Protein AF-A0A9X0FCY7-F1 (afdb_monomer_lite)

Foldseek 3Di:
DPPVLVVLLVVLLVLLVVLLQQLDDPDPPDGPVRVVVVVVVDDDDNVVSLVSNVVSLVSNCVSCVVPPDPVSVVSSVVSVVSSVVSVVVVVVD

Secondary structure (DSSP, 8-state):
--HHHHHHHHHHHHHHHHHHHHT-EEETTEEHHHHHHHTTT----HHHHHHHHHHHHHHHHHHTTT---HHHHHHHHHHHHHHHHHHHHHH--

Radius of gyration: 14.59 Å; chains: 1; bounding box: 30×27×37 Å

Structure (mmCIF, N/CA/C/O backbone):
data_AF-A0A9X0FCY7-F1
#
_entry.id   AF-A0A9X0FCY7-F1
#
loop_
_atom_site.group_PDB
_atom_site.id
_atom_site.type_symbol
_atom_site.label_atom_id
_atom_site.label_alt_id
_atom_site.label_comp_id
_atom_site.label_asym_id
_atom_site.label_entity_id
_atom_site.label_seq_id
_atom_site.pdbx_PDB_ins_code
_atom_site.Cartn_x
_atom_site.Cartn_y
_atom_site.Cartn_z
_atom_site.occupancy
_atom_site.B_iso_or_equiv
_atom_site.auth_seq_id
_atom_site.auth_comp_id
_atom_site.auth_asym_id
_atom_site.auth_atom_id
_atom_site.pdbx_PDB_model_num
ATOM 1 N N . MET A 1 1 ? 15.220 6.216 -16.467 1.00 61.75 1 MET A N 1
ATOM 2 C CA . MET A 1 1 ? 13.808 6.343 -16.033 1.00 61.75 1 MET A CA 1
ATOM 3 C C . MET A 1 1 ? 13.459 7.823 -15.916 1.00 61.75 1 MET A C 1
ATOM 5 O O . MET A 1 1 ? 14.267 8.567 -15.376 1.00 61.75 1 MET A O 1
ATOM 9 N N . ASN A 1 2 ? 12.327 8.278 -16.464 1.00 79.62 2 ASN A N 1
ATOM 10 C CA . ASN A 1 2 ? 11.937 9.693 -16.379 1.00 79.62 2 ASN A CA 1
ATOM 11 C C . ASN A 1 2 ? 11.746 10.088 -14.897 1.00 79.62 2 ASN A C 1
ATOM 13 O O . ASN A 1 2 ? 11.047 9.367 -14.184 1.00 79.62 2 ASN A O 1
ATOM 17 N N . LYS A 1 3 ? 12.359 11.187 -14.427 1.00 79.50 3 LYS A N 1
ATOM 18 C CA . LYS A 1 3 ? 12.360 11.580 -12.998 1.00 79.50 3 LYS A CA 1
ATOM 19 C C . LYS A 1 3 ? 10.941 11.657 -12.424 1.00 79.50 3 LYS A C 1
ATOM 21 O O . LYS A 1 3 ? 10.690 11.122 -11.354 1.00 79.50 3 LYS A O 1
ATOM 26 N N . LEU A 1 4 ? 10.002 12.193 -13.205 1.00 82.31 4 LEU A N 1
ATOM 27 C CA . LEU A 1 4 ? 8.572 12.232 -12.880 1.00 82.31 4 LEU A CA 1
ATOM 28 C C . LEU A 1 4 ? 7.973 10.842 -12.608 1.00 82.31 4 LEU A C 1
ATOM 30 O O . LEU A 1 4 ? 7.284 10.658 -11.610 1.00 82.31 4 LEU A O 1
ATOM 34 N N . LYS A 1 5 ? 8.266 9.843 -13.454 1.00 82.12 5 LYS A N 1
ATOM 35 C CA . LYS A 1 5 ? 7.766 8.468 -13.268 1.00 82.12 5 LYS A CA 1
ATOM 36 C C . LYS A 1 5 ? 8.290 7.850 -11.972 1.00 82.12 5 LYS A C 1
ATOM 38 O O . LYS A 1 5 ? 7.533 7.185 -11.273 1.00 82.12 5 LYS A O 1
ATOM 43 N N . LEU A 1 6 ? 9.563 8.093 -11.648 1.00 81.81 6 LEU A N 1
ATOM 44 C CA . LEU A 1 6 ? 10.160 7.626 -10.397 1.00 81.81 6 LEU A CA 1
ATOM 45 C C . LEU A 1 6 ? 9.493 8.294 -9.188 1.00 81.81 6 LEU A C 1
ATOM 47 O O . LEU A 1 6 ? 9.128 7.597 -8.249 1.00 81.81 6 LEU A O 1
ATOM 51 N N . THR A 1 7 ? 9.266 9.610 -9.228 1.00 86.75 7 THR A N 1
ATOM 52 C CA . THR A 1 7 ? 8.578 10.337 -8.150 1.00 86.75 7 THR A CA 1
ATOM 53 C C . THR A 1 7 ? 7.174 9.788 -7.901 1.00 86.75 7 THR A C 1
ATOM 55 O O . THR A 1 7 ? 6.834 9.504 -6.756 1.00 86.75 7 THR A O 1
ATOM 58 N N . PHE A 1 8 ? 6.380 9.559 -8.952 1.00 87.06 8 PHE A N 1
ATOM 59 C CA . PHE A 1 8 ? 5.053 8.952 -8.803 1.00 87.06 8 PHE A CA 1
ATOM 60 C C . PHE A 1 8 ? 5.118 7.520 -8.264 1.00 87.06 8 PHE A C 1
ATOM 62 O O . PHE A 1 8 ? 4.295 7.148 -7.431 1.00 87.06 8 PHE A O 1
ATOM 69 N N . ALA A 1 9 ? 6.107 6.728 -8.687 1.00 84.94 9 ALA A N 1
ATOM 70 C CA . ALA A 1 9 ? 6.284 5.370 -8.185 1.00 84.94 9 ALA A CA 1
ATOM 71 C C . ALA A 1 9 ? 6.625 5.362 -6.685 1.00 84.94 9 ALA A C 1
ATOM 73 O O . ALA A 1 9 ? 6.019 4.608 -5.924 1.00 84.94 9 ALA A O 1
ATOM 74 N N . VAL A 1 10 ? 7.527 6.245 -6.244 1.00 86.62 10 VAL A N 1
ATOM 75 C CA . VAL A 1 10 ? 7.871 6.418 -4.824 1.00 86.62 10 VAL A CA 1
ATOM 76 C C . VAL A 1 10 ? 6.655 6.882 -4.027 1.00 86.62 10 VAL A C 1
ATOM 78 O O . VAL A 1 10 ? 6.346 6.290 -2.996 1.00 86.62 10 VAL A O 1
ATOM 81 N N . PHE A 1 11 ? 5.922 7.880 -4.525 1.00 89.56 11 PHE A N 1
ATOM 82 C CA . PHE A 1 11 ? 4.728 8.388 -3.854 1.00 89.56 11 PHE A CA 1
ATOM 83 C C . PHE A 1 11 ? 3.661 7.297 -3.699 1.00 89.56 11 PHE A C 1
ATOM 85 O O . PHE A 1 11 ? 3.147 7.096 -2.605 1.00 89.56 11 PHE A O 1
ATOM 92 N N . SER A 1 12 ? 3.402 6.516 -4.755 1.00 88.81 12 SER A N 1
ATOM 93 C CA . SER A 1 12 ? 2.454 5.395 -4.698 1.00 88.81 12 SER A CA 1
ATOM 94 C C . SER A 1 12 ? 2.869 4.311 -3.695 1.00 88.81 12 SER A C 1
ATOM 96 O O . SER A 1 12 ? 2.023 3.824 -2.949 1.00 88.81 12 SER A O 1
ATOM 98 N N . GLY A 1 13 ? 4.164 3.987 -3.607 1.00 86.81 13 GLY A N 1
ATOM 99 C CA . GLY A 1 13 ? 4.681 3.038 -2.619 1.00 86.81 13 GLY A CA 1
ATOM 100 C C . GLY A 1 13 ? 4.547 3.546 -1.179 1.00 86.81 13 GLY A C 1
ATOM 101 O O . GLY A 1 13 ? 4.150 2.790 -0.294 1.00 86.81 13 GLY A O 1
ATOM 102 N N . LEU A 1 14 ? 4.805 4.837 -0.943 1.00 90.00 14 LEU A N 1
ATOM 103 C CA . LEU A 1 14 ? 4.590 5.468 0.364 1.00 90.00 14 LEU A CA 1
ATOM 104 C C . LEU A 1 14 ? 3.106 5.474 0.751 1.00 90.00 14 LEU A C 1
ATOM 106 O O . LEU A 1 14 ? 2.772 5.162 1.893 1.00 90.00 14 LEU A O 1
ATOM 110 N N . SER A 1 15 ? 2.208 5.762 -0.195 1.00 90.25 15 SER A N 1
ATOM 111 C CA . SER A 1 15 ? 0.761 5.687 0.030 1.00 90.25 15 SER A CA 1
ATOM 112 C C . SER A 1 15 ? 0.302 4.269 0.375 1.00 90.25 15 SER A C 1
ATOM 114 O O . SER A 1 15 ? -0.516 4.103 1.275 1.00 90.25 15 SER A O 1
ATOM 116 N N . MET A 1 16 ? 0.856 3.239 -0.274 1.00 89.56 16 MET A N 1
ATOM 117 C CA . MET A 1 16 ? 0.574 1.842 0.076 1.00 89.56 16 MET A CA 1
ATOM 118 C C . MET A 1 16 ? 1.018 1.506 1.499 1.00 89.56 16 MET A C 1
ATOM 120 O O . MET A 1 16 ? 0.271 0.874 2.242 1.00 89.56 16 MET A O 1
ATOM 124 N N . TYR A 1 17 ? 2.210 1.955 1.896 1.00 88.38 17 TYR A N 1
ATOM 125 C CA . TYR A 1 17 ? 2.709 1.753 3.253 1.00 88.38 17 TYR A CA 1
ATOM 126 C C . TYR A 1 17 ? 1.824 2.450 4.294 1.00 88.38 17 TYR A C 1
ATOM 128 O O . TYR A 1 17 ? 1.469 1.853 5.307 1.00 88.38 17 TYR A O 1
ATOM 136 N N . LEU A 1 18 ? 1.393 3.683 4.011 1.00 88.50 18 LEU A N 1
ATOM 137 C CA . LEU A 1 18 ? 0.433 4.401 4.848 1.00 88.50 18 LEU A CA 1
ATOM 138 C C . LEU A 1 18 ? -0.894 3.646 4.974 1.00 88.50 18 LEU A C 1
ATOM 140 O O . LEU A 1 18 ? -1.408 3.537 6.080 1.00 88.50 18 LEU A O 1
ATOM 144 N N . CYS A 1 19 ? -1.425 3.078 3.887 1.00 87.25 19 CYS A N 1
ATOM 145 C CA . CYS A 1 19 ? -2.648 2.270 3.949 1.00 87.25 19 CYS A CA 1
ATOM 146 C C . CYS A 1 19 ? -2.487 1.082 4.906 1.00 87.25 19 CYS A C 1
ATOM 148 O O . CYS A 1 19 ? -3.348 0.869 5.754 1.00 87.25 19 CYS A O 1
ATOM 150 N N . ILE A 1 20 ? -1.359 0.366 4.827 1.00 86.38 20 ILE A N 1
ATOM 151 C CA . ILE A 1 20 ? -1.063 -0.755 5.729 1.00 86.38 20 ILE A CA 1
ATOM 152 C C . ILE A 1 20 ? -1.013 -0.279 7.182 1.00 86.38 20 ILE A C 1
ATOM 154 O O . ILE A 1 20 ? -1.658 -0.888 8.030 1.00 86.38 20 ILE A O 1
ATOM 158 N N . LEU A 1 21 ? -0.300 0.817 7.471 1.00 86.25 21 LEU A N 1
ATOM 159 C CA . LEU A 1 21 ? -0.224 1.374 8.824 1.00 86.25 21 LEU A CA 1
ATOM 160 C C . LEU A 1 21 ? -1.609 1.725 9.373 1.00 86.25 21 LEU A C 1
ATOM 162 O O . LEU A 1 21 ? -1.919 1.386 10.511 1.00 86.25 21 LEU A O 1
ATOM 166 N N . MET A 1 22 ? -2.457 2.360 8.561 1.00 83.94 22 MET A N 1
ATOM 167 C CA . MET A 1 22 ? -3.823 2.713 8.957 1.00 83.94 22 MET A CA 1
ATOM 168 C C . MET A 1 22 ? -4.691 1.475 9.229 1.00 83.94 22 MET A C 1
ATOM 170 O O . MET A 1 22 ? -5.613 1.543 10.040 1.00 83.94 22 MET A O 1
ATOM 174 N N . SER A 1 23 ? -4.380 0.342 8.597 1.00 83.38 23 SER A N 1
ATOM 175 C CA . SER A 1 23 ? -5.066 -0.938 8.788 1.00 83.38 23 SER A CA 1
ATOM 176 C C . SER A 1 23 ? -4.481 -1.810 9.910 1.00 83.38 23 SER A C 1
ATOM 178 O O . SER A 1 23 ? -4.924 -2.944 10.084 1.00 83.38 23 SER A O 1
ATOM 180 N N . ILE A 1 24 ? -3.533 -1.314 10.714 1.00 83.06 24 ILE A N 1
ATOM 181 C CA . ILE A 1 24 ? -3.050 -2.033 11.903 1.00 83.06 24 ILE A CA 1
ATOM 182 C C . ILE A 1 24 ? -4.118 -1.987 13.004 1.00 83.06 24 ILE A C 1
ATOM 184 O O . ILE A 1 24 ? -4.534 -0.907 13.428 1.00 83.06 24 ILE A O 1
ATOM 188 N N . LYS A 1 25 ? -4.550 -3.160 13.486 1.00 78.06 25 LYS A N 1
ATOM 189 C CA . LYS A 1 25 ? -5.471 -3.303 14.628 1.00 78.06 25 LYS A CA 1
ATOM 190 C C . LYS A 1 25 ? -4.721 -2.921 15.913 1.00 78.06 25 LYS A C 1
ATOM 192 O O . LYS A 1 25 ? -3.663 -3.480 16.189 1.00 78.06 25 LYS A O 1
ATOM 197 N N . ILE A 1 26 ? -5.241 -1.953 16.669 1.00 78.94 26 ILE A N 1
ATOM 198 C CA . ILE A 1 26 ? -4.694 -1.541 17.978 1.00 78.94 26 ILE A CA 1
ATOM 199 C C . ILE A 1 26 ? -5.459 -2.232 19.110 1.00 78.94 26 ILE A C 1
ATOM 201 O O . ILE A 1 26 ? -4.864 -2.618 20.110 1.00 78.94 26 ILE A O 1
ATOM 205 N N . ASN A 1 27 ? -6.778 -2.367 18.963 1.00 73.62 27 ASN A N 1
ATOM 206 C CA . ASN A 1 27 ? -7.659 -2.981 19.951 1.00 73.62 27 ASN A CA 1
ATOM 207 C C . ASN A 1 27 ? -8.779 -3.767 19.246 1.00 73.62 27 ASN A C 1
ATOM 209 O O . ASN A 1 27 ? -8.944 -3.632 18.033 1.00 73.62 27 ASN A O 1
ATOM 213 N N . GLU A 1 28 ? -9.570 -4.553 19.979 1.00 68.12 28 GLU A N 1
ATOM 214 C CA . GLU A 1 28 ? -10.649 -5.388 19.414 1.00 68.12 28 GLU A CA 1
ATOM 215 C C . GLU A 1 28 ? -11.593 -4.606 18.486 1.00 68.12 28 GLU A C 1
ATOM 217 O O . GLU A 1 28 ? -11.948 -5.082 17.410 1.00 68.12 28 GLU A O 1
ATOM 222 N N . SER A 1 29 ? -11.913 -3.361 18.845 1.00 68.19 29 SER A N 1
ATOM 223 C CA . SER A 1 29 ? -12.817 -2.487 18.090 1.00 68.19 29 SER A CA 1
ATOM 224 C C . SER A 1 29 ? -12.127 -1.398 17.257 1.00 68.19 29 SER A C 1
ATOM 226 O O . SER A 1 29 ? -12.797 -0.732 16.461 1.00 68.19 29 SER A O 1
ATOM 228 N N . SER A 1 30 ? -10.806 -1.221 17.383 1.00 70.75 30 SER A N 1
ATOM 229 C CA . SER A 1 30 ? -10.121 0.001 16.935 1.00 70.75 30 SER A CA 1
ATOM 230 C C . SER A 1 30 ? -8.859 -0.277 16.127 1.00 70.75 30 SER A C 1
ATOM 232 O O . SER A 1 30 ? -7.973 -1.021 16.554 1.00 70.75 30 SER A O 1
ATOM 234 N N . TYR A 1 31 ? -8.729 0.412 14.996 1.00 78.81 31 TYR A N 1
ATOM 235 C CA . TYR A 1 31 ? -7.531 0.402 14.160 1.00 78.81 31 TYR A CA 1
ATOM 236 C C . TYR A 1 31 ? -6.746 1.705 14.319 1.00 78.81 31 TYR A C 1
ATOM 238 O O . TY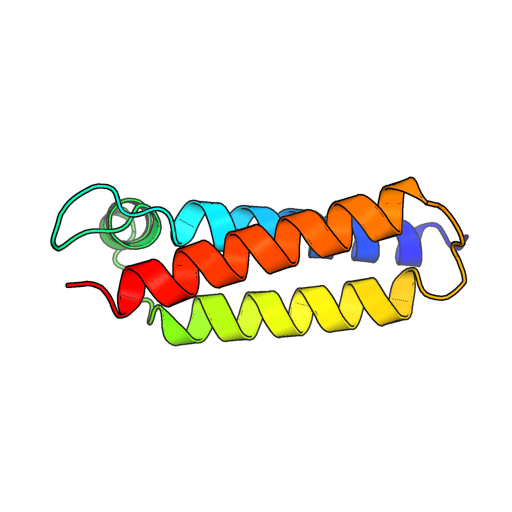R A 1 31 ? -7.242 2.708 14.836 1.00 78.81 31 TYR A O 1
ATOM 246 N N . LEU A 1 32 ? -5.498 1.704 13.863 1.00 79.81 32 LEU A N 1
ATOM 247 C CA . LEU A 1 32 ? -4.623 2.867 13.940 1.00 79.81 32 LEU A CA 1
ATOM 248 C C . LEU A 1 32 ? -5.141 4.036 13.095 1.00 79.81 32 LEU A C 1
ATOM 250 O O . LEU A 1 32 ? -5.095 5.181 13.547 1.00 79.81 32 LEU A O 1
ATOM 254 N N . GLY A 1 33 ? -5.724 3.745 11.929 1.00 73.69 33 GLY A N 1
ATOM 255 C CA . GLY A 1 33 ? -6.440 4.731 11.121 1.00 73.69 33 GLY A CA 1
ATOM 256 C C . GLY A 1 33 ? -7.644 5.320 11.844 1.00 73.69 33 GLY A C 1
ATOM 257 O O . GLY A 1 33 ? -7.791 6.542 11.854 1.00 73.69 33 GLY A O 1
ATOM 258 N N . ASP A 1 34 ? -8.415 4.481 12.546 1.00 75.06 34 ASP A N 1
ATOM 259 C CA . ASP A 1 34 ? -9.549 4.939 13.354 1.00 75.06 34 ASP A CA 1
ATOM 260 C C . ASP A 1 34 ? -9.092 5.924 14.425 1.00 75.06 34 ASP A C 1
ATOM 262 O O . ASP A 1 34 ? -9.646 7.010 14.563 1.00 75.06 34 ASP A O 1
ATOM 266 N N . TYR A 1 35 ? -8.022 5.590 15.139 1.00 74.81 35 TYR A N 1
ATOM 267 C CA . TYR A 1 35 ? -7.500 6.430 16.209 1.00 74.81 35 TYR A CA 1
ATOM 268 C C . TYR A 1 35 ? -6.946 7.776 15.712 1.00 74.81 35 TYR A C 1
ATOM 270 O O . TYR A 1 35 ? -7.197 8.816 16.325 1.00 74.81 35 TYR A O 1
ATOM 278 N N . LEU A 1 36 ? -6.200 7.780 14.602 1.00 75.31 36 LEU A N 1
ATOM 279 C CA . LEU A 1 36 ? -5.590 8.996 14.057 1.00 75.31 36 LEU A CA 1
ATOM 280 C C . LEU A 1 36 ? -6.607 9.909 13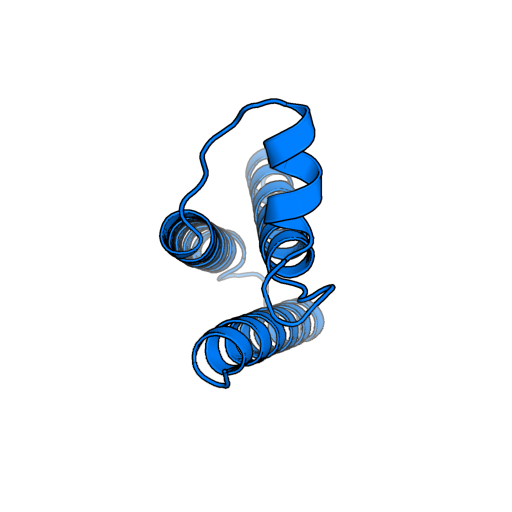.369 1.00 75.31 36 LEU A C 1
ATOM 282 O O . LEU A 1 36 ? -6.577 11.120 13.576 1.00 75.31 36 LEU A O 1
ATOM 286 N N . LEU A 1 37 ? -7.513 9.351 12.567 1.00 73.75 37 LEU A N 1
ATOM 287 C CA . LEU A 1 37 ? -8.465 10.140 11.783 1.00 73.75 37 LEU A CA 1
ATOM 288 C C . LEU A 1 37 ? -9.648 10.628 12.619 1.00 73.75 37 LEU A C 1
ATOM 290 O O . LEU A 1 37 ? -10.180 11.703 12.338 1.00 73.75 37 LEU A O 1
ATOM 294 N N . ASN A 1 38 ? -9.999 9.922 13.699 1.00 70.19 38 ASN A N 1
ATOM 295 C CA . ASN A 1 38 ? -11.006 10.398 14.645 1.00 70.19 38 ASN A CA 1
ATOM 296 C C . ASN A 1 38 ? -10.539 11.669 15.385 1.00 70.19 38 ASN A C 1
ATOM 298 O O . ASN A 1 38 ? -11.340 12.565 15.629 1.00 70.19 38 ASN A O 1
ATOM 302 N N . LYS A 1 39 ? -9.226 11.844 15.623 1.00 70.12 39 LYS A N 1
ATOM 303 C CA . LYS A 1 39 ? -8.672 13.111 16.154 1.00 70.12 39 LYS A CA 1
ATOM 304 C C . LYS A 1 39 ? -8.843 14.305 15.210 1.00 70.12 39 LYS A C 1
ATOM 306 O O . LYS A 1 39 ? -8.782 15.443 15.662 1.00 70.12 39 LYS A O 1
ATOM 311 N N . ILE A 1 40 ? -9.054 14.055 13.919 1.00 73.00 40 ILE A N 1
ATOM 312 C CA . ILE A 1 40 ? -9.234 15.080 12.879 1.00 73.00 40 ILE A CA 1
ATOM 313 C C . ILE A 1 40 ? -10.712 15.132 12.430 1.00 73.00 40 ILE A C 1
ATOM 315 O O . ILE A 1 40 ? -11.063 15.855 11.507 1.00 73.00 40 ILE A O 1
ATOM 319 N N . SER A 1 41 ? -11.612 14.397 13.100 1.00 59.09 41 SER A N 1
ATOM 320 C CA . SER A 1 41 ? -13.040 14.277 12.746 1.00 59.09 41 SER A CA 1
ATOM 321 C C . SER A 1 41 ? -13.297 13.772 11.317 1.00 59.09 41 SER A C 1
ATOM 323 O O . SER A 1 41 ? -14.353 14.026 10.739 1.00 59.09 41 SER A O 1
ATOM 325 N N . ILE A 1 42 ? -12.345 13.043 10.728 1.00 66.38 42 ILE A N 1
ATOM 326 C CA . ILE A 1 42 ? -12.491 12.486 9.384 1.00 66.38 42 ILE A CA 1
ATOM 327 C C . ILE A 1 42 ? -13.111 11.096 9.504 1.00 66.38 42 ILE A C 1
ATOM 329 O O . ILE A 1 42 ? -12.461 10.125 9.909 1.00 66.38 42 ILE A O 1
ATOM 333 N N . GLN A 1 43 ? -14.379 10.994 9.107 1.00 62.25 43 GLN A N 1
ATOM 334 C CA . GLN A 1 43 ? -15.004 9.700 8.869 1.00 62.25 43 GLN A CA 1
ATOM 335 C C . GLN A 1 43 ? -14.315 9.039 7.679 1.00 62.25 43 GLN A C 1
ATOM 337 O O . GLN A 1 43 ? -14.259 9.591 6.582 1.00 62.25 43 GLN A O 1
ATOM 342 N N . HIS A 1 44 ? -13.777 7.850 7.897 1.00 66.44 44 HIS A N 1
ATOM 343 C CA . HIS A 1 44 ? -13.146 7.060 6.855 1.00 66.44 44 HIS A CA 1
ATOM 344 C C . HIS A 1 44 ? -13.722 5.659 6.914 1.00 66.44 44 HIS A C 1
ATOM 346 O O . HIS A 1 44 ? -13.893 5.063 7.974 1.00 66.44 44 HIS A O 1
ATOM 352 N N . ASN A 1 45 ? -14.044 5.137 5.740 1.00 71.62 45 ASN A N 1
ATOM 353 C CA . ASN A 1 45 ? -14.462 3.761 5.608 1.00 71.62 45 ASN A CA 1
ATOM 354 C C . ASN A 1 45 ? -13.218 2.923 5.306 1.00 71.62 45 ASN A C 1
ATOM 356 O O . ASN A 1 45 ? -12.469 3.225 4.378 1.00 71.62 45 ASN A O 1
ATOM 360 N N . ARG A 1 46 ? -12.998 1.858 6.075 1.00 72.00 46 ARG A N 1
ATOM 361 C CA . ARG A 1 46 ? -11.859 0.942 5.901 1.00 72.00 46 ARG A CA 1
ATOM 362 C C . ARG A 1 46 ? -11.807 0.356 4.483 1.00 72.00 46 ARG A C 1
ATOM 364 O O . ARG A 1 46 ? -10.725 0.181 3.930 1.00 72.00 46 ARG A O 1
ATOM 371 N N . VAL A 1 47 ? -12.968 0.169 3.847 1.00 77.12 47 VAL A N 1
ATOM 372 C CA . VAL A 1 47 ? -13.086 -0.236 2.433 1.00 77.12 47 VAL A CA 1
ATOM 373 C C . VAL A 1 47 ? -12.403 0.765 1.496 1.00 77.12 47 VAL A C 1
ATOM 375 O O . VAL A 1 47 ? -11.753 0.366 0.533 1.00 77.12 47 VAL A O 1
ATOM 378 N N . VAL A 1 48 ? -12.475 2.063 1.796 1.00 81.56 48 VAL A N 1
ATOM 379 C CA . VAL A 1 48 ? -11.831 3.112 0.992 1.00 81.56 48 VAL A CA 1
ATOM 380 C C . VAL A 1 48 ? -10.308 3.007 1.074 1.00 81.56 48 VAL A C 1
ATOM 382 O O . VAL A 1 48 ? -9.649 3.131 0.048 1.00 81.56 48 VAL A O 1
ATOM 385 N N . ILE A 1 49 ? -9.741 2.701 2.248 1.00 83.44 49 ILE A N 1
ATOM 386 C CA . ILE A 1 49 ? -8.288 2.495 2.409 1.00 83.44 49 ILE A CA 1
ATOM 387 C C . ILE A 1 49 ? -7.815 1.315 1.551 1.00 83.44 49 ILE A C 1
ATOM 389 O O . ILE A 1 49 ? -6.803 1.414 0.858 1.00 83.44 49 ILE A O 1
ATOM 393 N N . ILE A 1 50 ? -8.584 0.224 1.536 1.00 84.12 50 ILE A N 1
ATOM 394 C CA . ILE A 1 50 ? -8.288 -0.950 0.708 1.00 84.12 50 ILE A CA 1
ATOM 395 C C . ILE A 1 50 ? -8.322 -0.593 -0.783 1.00 84.12 50 ILE A C 1
ATOM 397 O O . ILE A 1 50 ? -7.407 -0.947 -1.527 1.00 84.12 50 ILE A O 1
ATOM 401 N N . ILE A 1 51 ? -9.340 0.150 -1.227 1.00 86.38 51 ILE A N 1
ATOM 402 C CA . ILE A 1 51 ? -9.446 0.604 -2.620 1.00 86.38 51 ILE A CA 1
ATOM 403 C C . ILE A 1 51 ? -8.248 1.487 -2.995 1.00 86.38 51 ILE A C 1
ATOM 405 O O . ILE A 1 51 ? -7.641 1.273 -4.045 1.00 86.38 51 ILE A O 1
ATOM 409 N N . ILE A 1 52 ? -7.865 2.436 -2.133 1.00 88.38 52 ILE A N 1
ATOM 410 C CA . ILE A 1 52 ? -6.699 3.305 -2.355 1.00 88.38 52 ILE A CA 1
ATOM 411 C C . ILE A 1 52 ? -5.427 2.465 -2.502 1.00 88.38 52 ILE A C 1
ATOM 413 O O . ILE A 1 52 ? -4.659 2.692 -3.437 1.00 88.38 52 ILE A O 1
ATOM 417 N N . PHE A 1 53 ? -5.230 1.455 -1.649 1.00 90.19 53 PHE A N 1
ATOM 418 C CA . PHE A 1 53 ? -4.089 0.548 -1.756 1.00 90.19 53 PHE A CA 1
ATOM 419 C C . PHE A 1 53 ? -4.029 -0.137 -3.128 1.00 90.19 53 PHE A C 1
ATOM 421 O O . PHE A 1 53 ? -2.980 -0.111 -3.772 1.00 90.19 53 PHE A O 1
ATOM 428 N N . PHE A 1 54 ? -5.138 -0.705 -3.615 1.00 89.00 54 PHE A N 1
ATOM 429 C CA . PHE A 1 54 ? -5.168 -1.378 -4.920 1.00 89.00 54 PHE A CA 1
ATOM 430 C C . PHE A 1 54 ? -4.932 -0.421 -6.092 1.00 89.00 54 PHE A C 1
ATOM 432 O O . PHE A 1 54 ? -4.247 -0.781 -7.052 1.00 89.00 54 PHE A O 1
ATOM 439 N N . VAL A 1 55 ? -5.437 0.812 -6.012 1.00 90.31 55 VAL A N 1
ATOM 440 C CA . VAL A 1 55 ? -5.160 1.851 -7.014 1.00 90.31 55 VAL A CA 1
ATOM 441 C C . VAL A 1 55 ? -3.670 2.201 -7.023 1.00 90.31 55 VAL A C 1
ATOM 443 O O . VAL A 1 55 ? -3.052 2.219 -8.089 1.00 90.31 55 VAL A O 1
ATOM 446 N N . CYS A 1 56 ? -3.056 2.414 -5.855 1.00 89.62 56 CYS A N 1
ATOM 447 C CA . CYS A 1 56 ? -1.621 2.680 -5.751 1.00 89.62 56 CYS A CA 1
ATOM 448 C C . CYS A 1 56 ? -0.781 1.495 -6.245 1.00 89.62 56 CYS A C 1
ATOM 450 O O . CYS A 1 56 ? 0.165 1.702 -7.002 1.00 89.62 56 CYS A O 1
ATOM 452 N N . PHE A 1 57 ? -1.168 0.266 -5.899 1.00 88.31 57 PHE A N 1
ATOM 453 C CA . PHE A 1 57 ? -0.532 -0.960 -6.373 1.00 88.31 57 PHE A CA 1
ATOM 454 C C . PHE A 1 57 ? -0.557 -1.056 -7.901 1.00 88.31 57 PHE A C 1
ATOM 456 O O . PHE A 1 57 ? 0.464 -1.330 -8.534 1.00 88.31 57 PHE A O 1
ATOM 463 N N . TRP A 1 58 ? -1.710 -0.774 -8.513 1.00 87.19 58 TRP A N 1
ATOM 464 C CA . TRP A 1 58 ? -1.862 -0.765 -9.965 1.00 87.19 58 TRP A CA 1
ATOM 465 C C . TRP A 1 58 ? -0.972 0.297 -10.620 1.00 87.19 58 TRP A C 1
ATOM 467 O O . TRP A 1 58 ? -0.281 0.015 -11.604 1.00 87.19 58 TRP A O 1
ATOM 477 N N . ILE A 1 59 ? -0.973 1.523 -10.085 1.00 87.88 59 ILE A N 1
ATOM 478 C CA . ILE A 1 59 ? -0.149 2.632 -10.587 1.00 87.88 59 ILE A CA 1
ATOM 479 C C . ILE A 1 59 ? 1.334 2.263 -10.498 1.00 87.88 59 ILE A C 1
ATOM 481 O O . ILE A 1 59 ? 2.052 2.369 -11.495 1.00 87.88 59 ILE A O 1
ATOM 485 N N . GLN A 1 60 ? 1.782 1.762 -9.347 1.00 85.94 60 GLN A N 1
ATOM 486 C CA . GLN A 1 60 ? 3.160 1.331 -9.137 1.00 85.94 60 GLN A CA 1
ATOM 487 C C . GLN A 1 60 ? 3.541 0.184 -10.088 1.00 85.94 60 GLN A C 1
ATOM 489 O O . GLN A 1 60 ? 4.635 0.182 -10.654 1.00 85.94 60 GLN A O 1
ATOM 494 N N . GLY A 1 61 ? 2.616 -0.752 -10.323 1.00 82.75 61 GLY A N 1
ATOM 495 C CA . GLY A 1 61 ? 2.755 -1.843 -11.283 1.00 82.75 61 GLY A CA 1
AT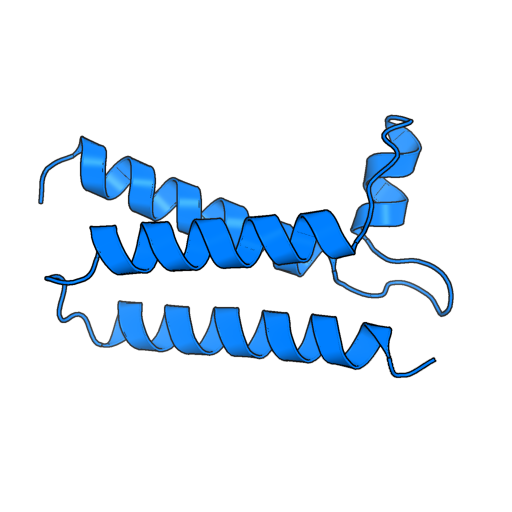OM 496 C C . GLY A 1 61 ? 2.981 -1.362 -12.713 1.00 82.75 61 GLY A C 1
ATOM 497 O O . GLY A 1 61 ? 3.891 -1.849 -13.381 1.00 82.75 61 GLY A O 1
ATOM 498 N N . LYS A 1 62 ? 2.209 -0.368 -13.167 1.00 84.75 62 LYS A N 1
ATOM 499 C CA . LYS A 1 62 ? 2.384 0.238 -14.496 1.00 84.75 62 LYS A CA 1
ATOM 500 C C . LYS A 1 62 ? 3.664 1.065 -14.609 1.00 84.75 62 LYS A C 1
ATOM 502 O O . LYS A 1 62 ? 4.296 1.043 -15.660 1.00 84.75 62 LYS A O 1
ATOM 507 N N . LEU A 1 63 ? 4.044 1.796 -13.561 1.00 83.94 63 LEU A N 1
ATOM 508 C CA . LEU A 1 63 ? 5.211 2.684 -13.590 1.00 83.94 63 LEU A CA 1
ATOM 509 C C . LEU A 1 63 ? 6.543 1.932 -13.533 1.00 83.94 63 LEU A C 1
ATOM 511 O O . LEU A 1 63 ? 7.513 2.399 -14.124 1.00 83.94 63 LEU A O 1
ATOM 515 N N . LEU A 1 64 ? 6.581 0.790 -12.843 1.00 80.12 64 LEU A N 1
ATOM 516 C CA . LEU A 1 64 ? 7.791 -0.014 -12.643 1.00 80.12 64 LEU A CA 1
ATOM 517 C C . LEU A 1 64 ? 7.806 -1.304 -13.480 1.00 80.12 64 LEU A C 1
ATOM 519 O O . LEU A 1 64 ? 8.616 -2.184 -13.211 1.00 80.12 64 LEU A O 1
ATOM 523 N N . LYS A 1 65 ? 6.922 -1.441 -14.479 1.00 74.19 65 LYS A N 1
ATOM 524 C CA . LYS A 1 65 ? 6.806 -2.657 -15.306 1.00 74.19 65 LYS A CA 1
ATOM 525 C C . LYS A 1 65 ? 8.123 -3.036 -15.993 1.00 74.19 65 LYS A C 1
ATOM 527 O O . LYS A 1 65 ? 8.467 -4.208 -16.021 1.00 74.19 65 LYS A O 1
ATOM 532 N N . ASP A 1 66 ? 8.862 -2.040 -16.474 1.00 71.06 66 ASP A N 1
ATOM 533 C CA . ASP A 1 66 ? 10.124 -2.237 -17.204 1.00 71.06 66 ASP A CA 1
ATOM 534 C C . ASP A 1 66 ? 11.347 -2.259 -16.267 1.00 71.06 66 ASP A C 1
ATOM 536 O O . ASP A 1 66 ? 12.493 -2.217 -16.707 1.00 71.06 66 ASP A O 1
ATOM 540 N N . THR A 1 67 ? 11.117 -2.240 -14.950 1.00 70.12 67 THR A N 1
ATOM 541 C CA . THR A 1 67 ? 12.179 -2.210 -13.941 1.00 70.12 67 THR A CA 1
ATOM 542 C C . THR A 1 67 ? 12.327 -3.618 -13.372 1.00 70.12 67 THR A C 1
ATOM 544 O O . THR A 1 67 ? 11.713 -3.949 -12.362 1.00 70.12 67 THR A O 1
ATOM 547 N N . GLU A 1 68 ? 13.136 -4.459 -14.022 1.00 60.16 68 GLU A N 1
ATOM 548 C CA . GLU A 1 68 ? 13.377 -5.871 -13.656 1.00 60.16 68 GLU A CA 1
ATOM 549 C C . GLU A 1 68 ? 14.203 -6.053 -12.364 1.00 60.16 68 GLU A C 1
ATOM 551 O O . GLU A 1 68 ? 14.969 -7.000 -12.201 1.00 60.16 68 GLU A O 1
ATOM 556 N N . SER A 1 69 ? 14.077 -5.137 -11.404 1.00 75.94 69 SER A N 1
ATOM 557 C CA . SER A 1 69 ? 14.746 -5.298 -10.122 1.00 75.94 69 SER A CA 1
ATOM 558 C C . SER A 1 69 ? 13.984 -6.309 -9.273 1.00 75.94 69 SER A C 1
ATOM 560 O O . SER A 1 69 ? 12.849 -6.068 -8.854 1.00 75.94 69 SER A O 1
ATOM 562 N N . ILE A 1 70 ? 14.653 -7.417 -8.955 1.00 80.81 70 ILE A N 1
ATOM 563 C CA . ILE A 1 70 ? 14.198 -8.428 -7.992 1.00 80.81 70 ILE A CA 1
ATOM 564 C C . ILE A 1 70 ? 13.686 -7.779 -6.698 1.00 80.81 70 ILE A C 1
ATOM 566 O O . ILE A 1 70 ? 12.630 -8.154 -6.195 1.00 80.81 70 ILE A O 1
ATOM 570 N N . LEU A 1 71 ? 14.361 -6.731 -6.218 1.00 78.19 71 LEU A N 1
ATOM 571 C CA . LEU A 1 71 ? 14.004 -6.029 -4.988 1.00 78.19 71 LEU A CA 1
ATOM 572 C C . LEU A 1 71 ? 12.630 -5.343 -5.072 1.00 78.19 71 LEU A C 1
ATOM 574 O O . LEU A 1 71 ? 11.861 -5.391 -4.114 1.00 78.19 71 LEU A O 1
ATOM 578 N N . ILE A 1 72 ? 12.279 -4.769 -6.228 1.00 78.75 72 ILE A N 1
ATOM 579 C CA . ILE A 1 72 ? 10.970 -4.131 -6.447 1.00 78.75 72 ILE A CA 1
ATOM 580 C C . ILE A 1 72 ? 9.854 -5.181 -6.429 1.00 78.75 72 ILE A C 1
ATOM 582 O O . ILE A 1 72 ? 8.796 -4.946 -5.840 1.00 78.75 72 ILE A O 1
ATOM 586 N N . ASN A 1 73 ? 10.091 -6.349 -7.031 1.00 82.69 73 ASN A N 1
ATOM 587 C CA . ASN A 1 73 ? 9.127 -7.447 -7.006 1.00 82.69 73 ASN A CA 1
ATOM 588 C C . ASN A 1 73 ? 8.928 -7.997 -5.588 1.00 82.69 73 ASN A C 1
ATOM 590 O O . ASN A 1 73 ? 7.783 -8.152 -5.167 1.00 82.69 73 ASN A O 1
ATOM 594 N N . TRP A 1 74 ? 10.001 -8.212 -4.820 1.00 84.25 74 TRP A N 1
ATOM 595 C CA . TRP A 1 74 ? 9.893 -8.640 -3.420 1.00 84.25 74 TRP A CA 1
ATOM 596 C C . TRP A 1 74 ? 9.147 -7.624 -2.558 1.00 84.25 74 TRP A C 1
ATOM 598 O O . TRP A 1 74 ? 8.241 -8.005 -1.821 1.00 84.25 74 TRP A O 1
ATOM 608 N N . MET A 1 75 ? 9.455 -6.329 -2.690 1.00 82.69 75 MET A N 1
ATOM 609 C CA . MET A 1 75 ? 8.716 -5.278 -1.984 1.00 82.69 75 MET A CA 1
ATOM 610 C C . MET A 1 75 ? 7.227 -5.305 -2.321 1.00 82.69 75 MET A C 1
ATOM 612 O O . MET A 1 75 ? 6.388 -5.183 -1.431 1.00 82.69 75 MET A O 1
ATOM 616 N N . ARG A 1 76 ? 6.886 -5.492 -3.600 1.00 82.12 76 ARG A N 1
ATOM 617 C CA . ARG A 1 76 ? 5.496 -5.587 -4.043 1.00 82.12 76 ARG A CA 1
ATOM 618 C C . ARG A 1 76 ? 4.797 -6.783 -3.399 1.00 82.12 76 ARG A C 1
ATOM 620 O O . ARG A 1 76 ? 3.718 -6.611 -2.840 1.00 82.12 76 ARG A O 1
ATOM 627 N N . VAL A 1 77 ? 5.421 -7.960 -3.406 1.00 86.62 77 VAL A N 1
ATOM 628 C CA . VAL A 1 77 ? 4.883 -9.167 -2.754 1.00 86.62 77 VAL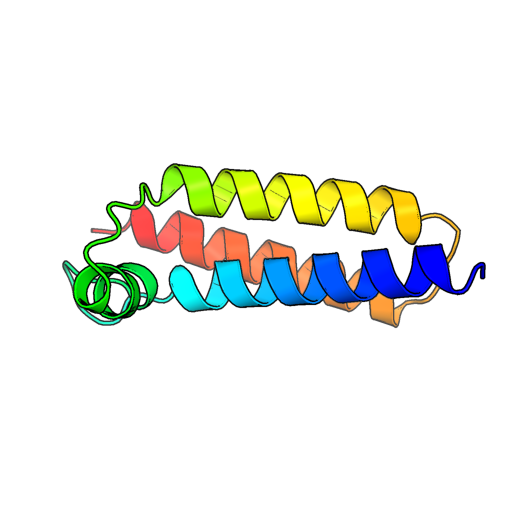 A CA 1
ATOM 629 C C . VAL A 1 77 ? 4.668 -8.935 -1.258 1.00 86.62 77 VAL A C 1
ATOM 631 O O . VAL A 1 77 ? 3.573 -9.196 -0.764 1.00 86.62 77 VAL A O 1
ATOM 634 N N . ILE A 1 78 ? 5.657 -8.373 -0.554 1.00 87.75 78 ILE A N 1
ATOM 635 C CA . ILE A 1 78 ? 5.570 -8.086 0.886 1.00 87.75 78 ILE A CA 1
ATOM 636 C C . ILE A 1 78 ? 4.414 -7.126 1.184 1.00 87.75 78 ILE A C 1
ATOM 638 O O . ILE A 1 78 ? 3.590 -7.422 2.044 1.00 87.75 78 ILE A O 1
ATOM 642 N N . LEU A 1 79 ? 4.308 -6.009 0.457 1.00 85.88 79 LEU A N 1
ATOM 643 C CA . LEU A 1 79 ? 3.225 -5.039 0.654 1.00 85.88 79 LEU A CA 1
ATOM 644 C C . LEU A 1 79 ? 1.849 -5.668 0.405 1.00 85.88 79 LEU A C 1
ATOM 646 O O . LEU A 1 79 ? 0.911 -5.408 1.153 1.00 85.88 79 LEU A O 1
ATOM 650 N N . THR A 1 80 ? 1.729 -6.521 -0.614 1.00 86.00 80 THR A N 1
ATOM 651 C CA . THR A 1 80 ? 0.466 -7.217 -0.910 1.00 86.00 80 THR A CA 1
ATOM 652 C C . THR A 1 80 ? 0.114 -8.221 0.187 1.00 86.00 80 THR A C 1
ATOM 654 O O . THR A 1 80 ? -1.037 -8.289 0.605 1.00 86.00 80 THR A O 1
ATOM 657 N N . GLY A 1 81 ? 1.102 -8.966 0.692 1.00 87.25 81 GLY A N 1
ATOM 658 C CA . GLY A 1 81 ? 0.925 -9.902 1.802 1.00 87.25 81 GLY A CA 1
ATOM 659 C C . GLY A 1 81 ? 0.519 -9.200 3.097 1.00 87.25 81 GLY A C 1
ATOM 660 O O . GLY A 1 81 ? -0.427 -9.626 3.750 1.00 87.25 81 GLY A O 1
ATOM 661 N N . LEU A 1 82 ? 1.166 -8.080 3.432 1.00 86.38 82 LEU A N 1
ATOM 662 C CA . LEU A 1 82 ? 0.797 -7.251 4.583 1.00 86.38 82 LEU A CA 1
ATOM 663 C C . LEU A 1 82 ? -0.633 -6.718 4.462 1.00 86.38 82 LEU A C 1
ATOM 665 O O . LEU A 1 82 ? -1.393 -6.780 5.425 1.00 86.38 82 LEU A O 1
ATOM 669 N N . MET A 1 83 ? -1.019 -6.252 3.273 1.00 83.06 83 MET A N 1
ATOM 670 C CA . MET A 1 83 ? -2.386 -5.808 3.017 1.00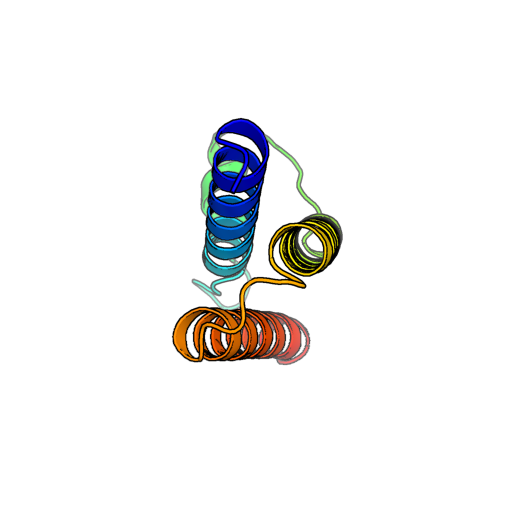 83.06 83 MET A CA 1
ATOM 671 C C . MET A 1 83 ? -3.395 -6.952 3.151 1.00 83.06 83 MET A C 1
ATOM 673 O O . MET A 1 83 ? -4.475 -6.758 3.699 1.00 83.06 83 MET A O 1
ATOM 677 N N . PHE A 1 84 ? -3.045 -8.155 2.693 1.00 86.25 84 PHE A N 1
ATOM 678 C CA . PHE A 1 84 ? -3.892 -9.333 2.845 1.00 86.25 84 PHE A CA 1
ATOM 679 C C . PHE A 1 84 ? -4.067 -9.720 4.316 1.00 86.25 84 PHE A C 1
ATOM 681 O O . PHE A 1 84 ? -5.188 -9.962 4.746 1.00 86.25 84 PHE A O 1
ATOM 688 N N . ILE A 1 85 ? -2.996 -9.709 5.113 1.00 84.50 85 ILE A N 1
ATOM 689 C CA . ILE A 1 85 ? -3.071 -9.955 6.561 1.00 84.50 85 ILE A CA 1
ATOM 690 C C . ILE A 1 85 ? -3.971 -8.911 7.234 1.00 84.50 85 ILE A C 1
ATOM 692 O O . ILE A 1 85 ? -4.839 -9.272 8.025 1.00 84.50 85 ILE A O 1
ATOM 696 N N . ALA A 1 86 ? -3.806 -7.633 6.887 1.00 79.12 86 ALA A N 1
ATOM 697 C CA . ALA A 1 86 ? -4.634 -6.546 7.406 1.00 79.12 86 ALA A CA 1
ATOM 698 C C . ALA A 1 86 ? -6.106 -6.647 6.962 1.00 79.12 86 ALA A C 1
ATOM 700 O O . ALA A 1 86 ? -7.012 -6.252 7.690 1.00 79.12 86 ALA A O 1
ATOM 701 N N . PHE A 1 87 ? -6.363 -7.201 5.777 1.00 81.25 87 PHE A N 1
ATOM 702 C CA . PHE A 1 87 ? -7.710 -7.492 5.301 1.00 81.25 87 PHE A CA 1
ATOM 703 C C . PHE A 1 87 ? -8.322 -8.696 6.021 1.00 81.25 87 PHE A C 1
ATOM 705 O O . PHE A 1 87 ? -9.481 -8.653 6.405 1.00 81.25 87 PHE A O 1
ATOM 712 N N . VAL A 1 88 ? -7.564 -9.768 6.250 1.00 81.56 88 VAL A N 1
ATOM 713 C CA . VAL A 1 88 ? -8.051 -10.958 6.963 1.00 81.56 88 VAL A CA 1
ATOM 714 C C . VAL A 1 88 ? -8.322 -10.645 8.434 1.00 81.56 88 VAL A C 1
ATOM 716 O O . VAL A 1 88 ? -9.345 -11.075 8.961 1.00 81.56 88 VAL A O 1
ATOM 719 N N . SER A 1 89 ? -7.476 -9.840 9.085 1.00 73.75 89 SER A N 1
ATOM 720 C CA . SER A 1 89 ? -7.697 -9.404 10.472 1.00 73.75 89 SER A CA 1
ATOM 721 C C . SER A 1 89 ? -8.980 -8.588 10.655 1.00 73.75 89 SER A C 1
ATOM 723 O O . SER A 1 89 ? -9.483 -8.498 11.771 1.00 73.75 89 SER A O 1
ATOM 725 N N . TYR A 1 90 ? -9.538 -8.039 9.572 1.00 69.31 90 TYR A N 1
ATOM 726 C CA . TYR A 1 90 ? -10.843 -7.388 9.590 1.00 69.31 90 TYR A CA 1
ATOM 727 C C . TYR A 1 90 ? -12.008 -8.378 9.707 1.00 69.31 90 TYR A C 1
ATOM 729 O O . TYR A 1 90 ? -13.008 -8.056 10.344 1.00 69.31 90 TYR A O 1
ATOM 737 N N . PHE A 1 91 ? -11.896 -9.572 9.118 1.00 70.75 91 PHE A N 1
ATOM 738 C CA . PHE A 1 91 ? -12.943 -10.600 9.203 1.00 70.75 91 PHE A CA 1
ATOM 739 C C . PHE A 1 91 ? -12.830 -11.464 10.455 1.00 70.75 91 PHE A C 1
ATOM 741 O O . PHE A 1 91 ? -13.815 -12.072 10.871 1.00 70.75 91 PHE A O 1
ATOM 748 N N . ILE A 1 92 ? -11.638 -11.531 11.047 1.00 65.00 92 ILE A N 1
ATOM 749 C CA . ILE A 1 92 ? -11.409 -12.219 12.313 1.00 65.00 92 ILE A CA 1
ATOM 750 C C . ILE A 1 92 ? -11.770 -11.234 13.434 1.00 65.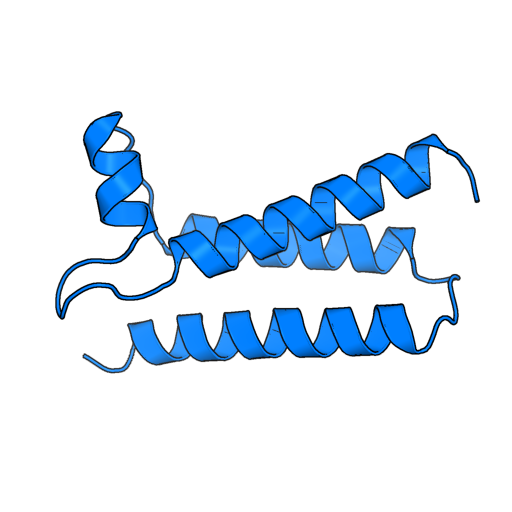00 92 ILE A C 1
ATOM 752 O O . ILE A 1 92 ? -10.971 -10.362 13.787 1.00 65.00 92 ILE A O 1
ATOM 756 N N . PHE A 1 93 ? -13.015 -11.355 13.907 1.00 52.66 93 PHE A N 1
ATOM 757 C CA . PHE A 1 93 ? -13.596 -10.608 15.030 1.00 52.66 93 PHE A CA 1
ATOM 758 C C . PHE A 1 93 ? -12.665 -10.632 16.252 1.00 52.66 93 PHE A C 1
ATOM 760 O O . PHE A 1 93 ? -12.399 -11.748 16.749 1.00 52.66 93 PHE A O 1
#

Sequence (93 aa):
MNKLKLTFAVFSGLSMYLCILMSIKINESSYLGDYLLNKISIQHNRVVIIIIFFVCFWIQGKLLKDTESILINWMRVILTGLMFIAFVSYFIF

pLDDT: mean 79.82, std 8.3, range [52.66, 90.31]

Organism: NCBI:txid1235825